Protein AF-A0A0F9VVK3-F1 (afdb_monomer_lite)

Radius of gyration: 14.32 Å; chains: 1; bounding box: 34×33×31 Å

Sequence (113 aa):
MTQNCDAIKLIAKRLRETFKGAEFYVPAEHEDFVHIAFHDHYLNEKEILEIDCKIIDKGCDAVIVCVPEGDELQGGRKIEYDFAVKNNIPIVVFKRTDEAINWLTHFIMRGDF

Foldseek 3Di:
DVVVLVVQVVLVVVVCVLCVPDDDDDVSVCVVVVVVCCVVVVDDPVRVLVVLLVCCVPPNQAEEAEAAPPGDCDDSSVSNVVSCVVVVRHYDYDHDSVVVVVVVVVCVVVVSD

Structure (mmCIF, N/CA/C/O backbone):
data_AF-A0A0F9VVK3-F1
#
_entry.id   AF-A0A0F9VVK3-F1
#
loop_
_atom_site.group_PDB
_atom_site.id
_atom_site.type_symbol
_atom_site.label_atom_id
_atom_site.label_alt_id
_atom_site.label_comp_id
_atom_site.label_asym_id
_atom_site.label_entity_id
_atom_site.label_seq_id
_atom_site.pdbx_PDB_ins_code
_atom_site.Cartn_x
_atom_site.Cartn_y
_atom_site.Cartn_z
_atom_site.occupancy
_atom_site.B_iso_or_equiv
_atom_site.auth_seq_id
_atom_site.auth_comp_id
_atom_site.auth_asym_id
_atom_site.auth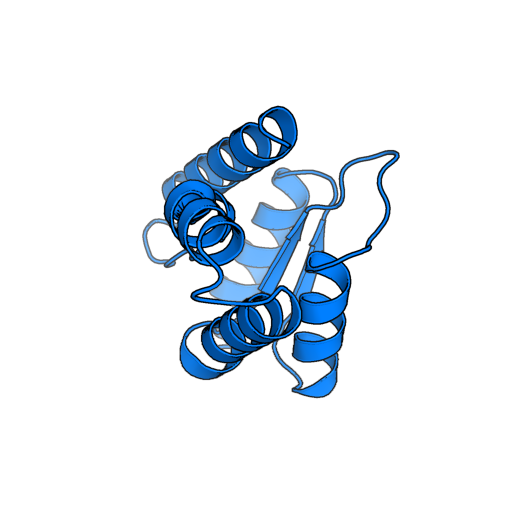_atom_id
_atom_site.pdbx_PDB_model_num
ATOM 1 N N . MET A 1 1 ? -4.529 17.459 2.377 1.00 43.72 1 MET A N 1
ATOM 2 C CA . MET A 1 1 ? -4.861 16.045 2.096 1.00 43.72 1 MET A CA 1
ATOM 3 C C . MET A 1 1 ? -4.866 15.768 0.596 1.00 43.72 1 MET A C 1
ATOM 5 O O . MET A 1 1 ? -4.091 14.923 0.177 1.00 43.72 1 MET A O 1
ATOM 9 N N . THR A 1 2 ? -5.564 16.562 -0.223 1.00 47.72 2 THR A N 1
ATOM 10 C CA . THR A 1 2 ? -5.639 16.427 -1.699 1.00 47.72 2 THR A CA 1
ATOM 11 C C . THR A 1 2 ? -4.300 16.274 -2.439 1.00 47.72 2 THR A C 1
ATOM 13 O O . THR A 1 2 ? -4.171 15.379 -3.266 1.00 47.72 2 THR A O 1
ATOM 16 N N . GLN A 1 3 ? -3.268 17.064 -2.108 1.00 56.03 3 GLN A N 1
ATOM 17 C CA . GLN A 1 3 ? -1.961 16.966 -2.790 1.00 56.03 3 GLN A CA 1
ATOM 18 C C . GLN A 1 3 ? -1.263 15.604 -2.625 1.00 56.03 3 GLN A C 1
ATOM 20 O O . GLN A 1 3 ? -0.522 15.195 -3.517 1.00 56.03 3 GLN A O 1
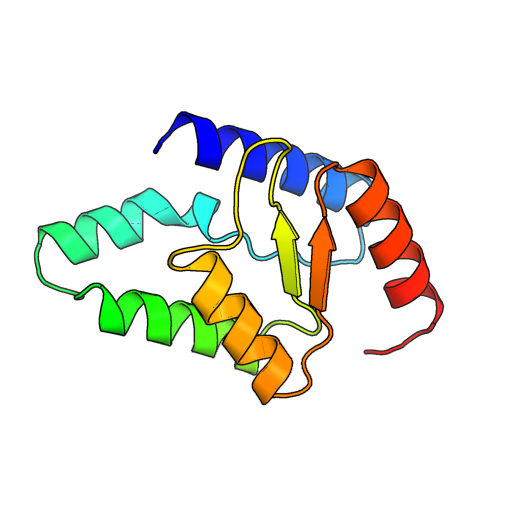ATOM 25 N N . ASN A 1 4 ? -1.486 14.896 -1.511 1.00 69.25 4 ASN A N 1
ATOM 26 C CA . ASN A 1 4 ? -0.861 13.591 -1.282 1.00 69.25 4 ASN A CA 1
ATOM 27 C C . ASN A 1 4 ? -1.588 12.492 -2.076 1.00 69.25 4 ASN A C 1
ATOM 29 O O . ASN A 1 4 ? -0.958 11.659 -2.723 1.00 69.25 4 ASN A O 1
ATOM 33 N N . CYS A 1 5 ? -2.920 12.541 -2.109 1.00 77.69 5 CYS A N 1
ATOM 34 C CA . CYS A 1 5 ? -3.745 11.564 -2.815 1.00 77.69 5 CYS A CA 1
ATOM 35 C C . CYS A 1 5 ? -3.504 11.582 -4.331 1.00 77.69 5 CYS A C 1
ATOM 37 O O . CYS A 1 5 ? -3.371 10.521 -4.939 1.00 77.69 5 CYS A O 1
ATOM 39 N N . ASP A 1 6 ? -3.364 12.763 -4.937 1.00 85.06 6 ASP A N 1
ATOM 40 C CA . ASP A 1 6 ? -3.076 12.885 -6.372 1.00 85.06 6 ASP A CA 1
ATOM 41 C C . ASP A 1 6 ? -1.689 12.338 -6.740 1.00 85.06 6 ASP A C 1
ATOM 43 O O . ASP A 1 6 ? -1.533 11.658 -7.759 1.00 85.06 6 ASP A O 1
ATOM 47 N N . ALA A 1 7 ? -0.684 12.569 -5.888 1.00 86.12 7 ALA A N 1
ATOM 48 C CA . ALA A 1 7 ? 0.652 12.013 -6.076 1.00 86.12 7 ALA A CA 1
ATOM 49 C C . ALA A 1 7 ? 0.632 10.476 -6.021 1.00 86.12 7 ALA A C 1
ATOM 51 O O . ALA A 1 7 ? 1.195 9.818 -6.897 1.00 86.12 7 ALA A O 1
ATOM 52 N N . ILE A 1 8 ? -0.071 9.892 -5.045 1.00 89.81 8 ILE A N 1
ATOM 53 C CA . ILE A 1 8 ? -0.222 8.435 -4.931 1.00 89.81 8 ILE A CA 1
ATOM 54 C C . ILE A 1 8 ? -0.984 7.850 -6.127 1.00 89.81 8 ILE A C 1
ATOM 56 O O . ILE A 1 8 ? -0.547 6.843 -6.685 1.00 89.81 8 ILE A O 1
ATOM 60 N N . LYS A 1 9 ? -2.061 8.498 -6.587 1.00 92.25 9 LYS A N 1
ATOM 61 C CA . LYS A 1 9 ? -2.804 8.079 -7.790 1.00 92.25 9 LYS A CA 1
ATOM 62 C C . LYS A 1 9 ? -1.918 8.081 -9.037 1.00 92.25 9 LYS A C 1
ATOM 64 O O . LYS A 1 9 ? -1.991 7.160 -9.851 1.00 92.25 9 LYS A O 1
ATOM 69 N N . LEU A 1 10 ? -1.038 9.074 -9.180 1.00 92.12 10 LEU A N 1
ATOM 70 C CA . LEU A 1 10 ? -0.088 9.130 -10.292 1.00 92.12 10 LEU A CA 1
ATOM 71 C C . LEU A 1 10 ? 0.937 7.988 -10.233 1.00 92.12 10 LEU A C 1
ATOM 73 O O . LEU A 1 10 ? 1.230 7.369 -11.259 1.00 92.12 10 LEU A O 1
ATOM 77 N N . ILE A 1 11 ? 1.454 7.680 -9.040 1.00 92.69 11 ILE A N 1
ATOM 78 C CA . ILE A 1 11 ? 2.345 6.533 -8.824 1.00 92.69 11 ILE A CA 1
ATOM 79 C C . ILE A 1 11 ? 1.623 5.237 -9.199 1.00 92.69 11 ILE A C 1
ATOM 81 O O . ILE A 1 11 ? 2.145 4.461 -9.999 1.00 92.69 11 ILE A O 1
ATOM 85 N N . ALA A 1 12 ? 0.407 5.033 -8.694 1.00 94.06 12 ALA A N 1
ATOM 86 C CA . ALA A 1 12 ? -0.393 3.848 -8.980 1.00 94.06 12 ALA A CA 1
ATOM 87 C C . ALA A 1 12 ? -0.673 3.677 -10.477 1.00 94.06 12 ALA A C 1
ATOM 89 O O . ALA A 1 12 ? -0.523 2.579 -11.014 1.00 94.06 12 ALA A O 1
ATOM 90 N N . LYS A 1 13 ? -1.005 4.765 -11.185 1.00 94.81 13 LYS A N 1
ATOM 91 C CA . LYS A 1 13 ? -1.165 4.746 -12.644 1.00 94.81 13 LYS A CA 1
ATOM 92 C C . LYS A 1 13 ? 0.096 4.226 -13.337 1.00 94.81 13 LYS A C 1
ATOM 94 O O . LYS A 1 13 ? 0.006 3.322 -14.164 1.00 94.81 13 LYS A O 1
ATOM 99 N N . ARG A 1 14 ? 1.270 4.746 -12.970 1.00 94.50 14 ARG A N 1
ATOM 100 C CA . ARG A 1 14 ? 2.549 4.309 -13.549 1.00 94.50 14 ARG A CA 1
ATOM 101 C C . ARG A 1 14 ? 2.854 2.840 -13.242 1.00 94.50 14 ARG A C 1
ATOM 103 O O . ARG A 1 14 ? 3.373 2.133 -14.106 1.00 94.50 14 ARG A O 1
ATOM 110 N N . LEU A 1 15 ? 2.527 2.369 -12.039 1.00 94.00 15 LEU A N 1
ATOM 111 C CA . LEU A 1 15 ? 2.688 0.961 -11.668 1.00 94.00 15 LEU A CA 1
ATOM 112 C C . LEU A 1 15 ? 1.786 0.052 -12.509 1.00 94.00 15 LEU A C 1
ATOM 114 O O . LEU A 1 15 ? 2.285 -0.911 -13.082 1.00 94.00 15 LEU A O 1
ATOM 118 N N . ARG A 1 16 ? 0.507 0.401 -12.684 1.00 95.56 16 ARG A N 1
ATOM 119 C CA . ARG A 1 16 ? -0.437 -0.346 -13.538 1.00 95.56 16 ARG A CA 1
ATOM 120 C C . ARG A 1 16 ? -0.001 -0.393 -15.006 1.00 95.56 16 ARG A C 1
ATOM 122 O O . ARG A 1 16 ? -0.133 -1.422 -15.661 1.00 95.56 16 ARG A O 1
ATOM 129 N N . GLU A 1 17 ? 0.548 0.704 -15.529 1.00 94.88 17 GLU A N 1
ATOM 130 C CA . GLU A 1 17 ? 1.098 0.748 -16.892 1.00 94.88 17 GLU A CA 1
ATOM 131 C C . GLU A 1 17 ? 2.318 -0.172 -17.060 1.00 94.88 17 GLU A C 1
ATOM 133 O O . GLU A 1 17 ? 2.498 -0.771 -18.123 1.00 94.88 17 GLU A O 1
ATOM 138 N N . THR A 1 18 ? 3.128 -0.302 -16.005 1.00 94.62 18 THR A N 1
ATOM 139 C CA . THR A 1 18 ? 4.347 -1.125 -15.982 1.00 94.62 18 THR A CA 1
ATOM 140 C C . THR A 1 18 ? 4.026 -2.609 -15.778 1.00 94.62 18 THR A C 1
ATOM 142 O O . THR A 1 18 ? 4.579 -3.462 -16.470 1.00 94.62 18 THR A O 1
ATOM 145 N N . PHE A 1 19 ? 3.100 -2.927 -14.873 1.00 93.56 19 PHE A N 1
ATOM 146 C CA . PHE A 1 19 ? 2.752 -4.286 -14.457 1.00 93.56 19 PHE A CA 1
ATOM 147 C C . PHE A 1 19 ? 1.312 -4.627 -14.849 1.00 93.56 19 PHE A C 1
ATOM 149 O O . PHE A 1 19 ? 0.425 -4.715 -14.006 1.00 93.56 19 PHE A O 1
ATOM 156 N N . LYS A 1 20 ? 1.070 -4.857 -16.145 1.00 89.94 20 LYS A N 1
ATOM 157 C CA . LYS A 1 20 ? -0.286 -5.095 -16.683 1.00 89.94 20 LYS A CA 1
ATOM 158 C C . LYS A 1 20 ? -1.008 -6.339 -16.146 1.00 89.94 20 LYS A C 1
ATOM 160 O O . LYS A 1 20 ? -2.203 -6.472 -16.378 1.00 89.94 20 LYS A O 1
ATOM 165 N N . GLY A 1 21 ? -0.288 -7.259 -15.506 1.00 87.69 21 GLY A N 1
ATOM 166 C CA . GLY A 1 21 ? -0.848 -8.469 -14.897 1.00 87.69 21 GLY A CA 1
ATOM 167 C C . GLY A 1 21 ? -1.055 -8.376 -13.385 1.00 87.69 21 GLY A C 1
ATOM 168 O O . GLY A 1 21 ? -1.494 -9.357 -12.802 1.00 87.69 21 GLY A O 1
ATOM 169 N N . ALA A 1 22 ? -0.712 -7.246 -12.759 1.00 90.62 22 ALA A N 1
ATOM 170 C CA . ALA A 1 22 ? -0.882 -7.038 -11.326 1.00 90.62 22 ALA A CA 1
ATOM 171 C C . ALA A 1 22 ? -2.088 -6.132 -11.051 1.00 90.62 22 ALA A C 1
ATOM 173 O O . ALA A 1 22 ? -2.304 -5.130 -11.741 1.00 90.62 22 ALA A O 1
ATOM 174 N N . GLU A 1 23 ? -2.849 -6.473 -10.017 1.00 93.62 23 GLU A N 1
ATOM 175 C CA . GLU A 1 23 ? -3.936 -5.644 -9.507 1.00 93.62 23 GLU A CA 1
ATOM 176 C C . GLU A 1 23 ? -3.411 -4.731 -8.395 1.00 93.62 23 GLU A C 1
ATOM 178 O O . GLU A 1 23 ? -2.598 -5.131 -7.567 1.00 93.62 23 GLU A O 1
ATOM 183 N N . PHE A 1 24 ? -3.856 -3.474 -8.390 1.00 94.06 24 PHE A N 1
ATOM 184 C CA . PHE A 1 24 ? -3.428 -2.485 -7.402 1.00 94.06 24 PHE A CA 1
ATOM 185 C C . PHE A 1 24 ? -4.650 -1.853 -6.751 1.00 94.06 24 PHE A C 1
ATOM 187 O O . PHE A 1 24 ? -5.343 -1.053 -7.393 1.00 94.06 24 PHE A O 1
ATOM 194 N N . TYR A 1 25 ? -4.868 -2.176 -5.477 1.00 94.50 25 TYR A N 1
ATOM 195 C CA . TYR A 1 25 ? -5.783 -1.448 -4.606 1.00 94.50 25 TYR A CA 1
ATOM 196 C C . TYR A 1 25 ? -5.099 -0.183 -4.070 1.00 94.50 25 TYR A C 1
ATOM 198 O O . TYR A 1 25 ? -3.963 -0.235 -3.598 1.00 94.50 25 TYR A O 1
ATOM 206 N N . VAL A 1 26 ? -5.772 0.967 -4.167 1.00 93.12 26 VAL A N 1
ATOM 207 C CA . VAL A 1 26 ? -5.211 2.270 -3.785 1.00 93.12 26 VAL A CA 1
ATOM 208 C C . VAL A 1 26 ? -6.226 3.013 -2.914 1.00 93.12 26 VAL A C 1
ATOM 210 O O . VAL A 1 26 ? -7.179 3.572 -3.459 1.00 93.12 26 VAL A O 1
ATOM 213 N N . PRO A 1 27 ? -6.026 3.101 -1.584 1.00 89.62 27 PRO A N 1
ATOM 214 C CA . PRO A 1 27 ? -6.982 3.755 -0.682 1.00 89.62 27 PRO A CA 1
ATOM 215 C C . PRO A 1 27 ? -7.358 5.185 -1.103 1.00 89.62 27 PRO A C 1
ATOM 217 O O . PRO A 1 27 ? -8.517 5.584 -1.026 1.00 89.62 27 PRO A O 1
ATOM 220 N N . ALA A 1 28 ? -6.398 5.941 -1.651 1.00 88.69 28 ALA A N 1
ATOM 221 C CA . ALA A 1 28 ? -6.612 7.309 -2.129 1.00 88.69 28 ALA A CA 1
ATOM 222 C C . ALA A 1 28 ? -7.667 7.427 -3.253 1.00 88.69 28 ALA A C 1
ATOM 224 O O . ALA A 1 28 ? -8.199 8.513 -3.482 1.00 88.69 28 ALA A O 1
ATOM 225 N N . GLU A 1 29 ? -7.979 6.346 -3.978 1.00 91.19 29 GLU A N 1
ATOM 226 C CA . GLU A 1 29 ? -9.036 6.315 -5.004 1.00 91.19 29 GLU A CA 1
ATOM 227 C C . GLU A 1 29 ? -10.450 6.226 -4.410 1.00 91.19 29 GLU A C 1
ATOM 229 O O . GLU A 1 29 ? -11.421 6.476 -5.121 1.00 91.19 29 GLU A O 1
ATOM 234 N N . HIS A 1 30 ? -10.568 5.949 -3.110 1.00 88.94 30 HIS A N 1
ATOM 235 C CA . HIS A 1 30 ? -11.833 5.768 -2.395 1.00 88.94 30 HIS A CA 1
ATOM 236 C C . HIS 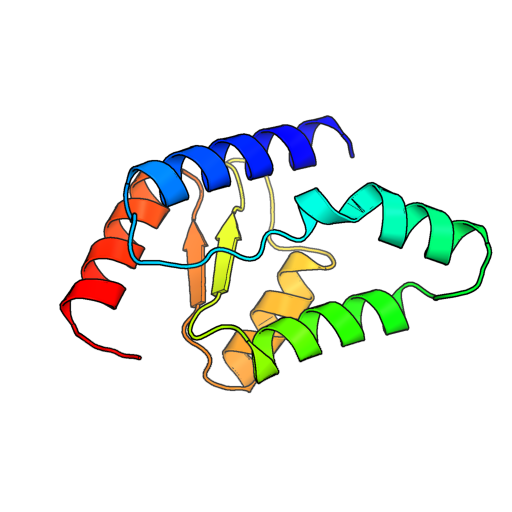A 1 30 ? -12.075 6.834 -1.307 1.00 88.94 30 HIS A C 1
ATOM 238 O O . HIS A 1 30 ? -13.018 6.712 -0.523 1.00 88.94 30 HIS A O 1
ATOM 244 N N . GLU A 1 31 ? -11.254 7.892 -1.272 1.00 84.75 31 GLU A N 1
ATOM 245 C CA . GLU A 1 31 ? -11.269 8.923 -0.221 1.00 84.75 31 GLU A CA 1
ATOM 246 C C . GLU A 1 31 ? -12.637 9.609 -0.074 1.00 84.75 31 GLU A C 1
ATOM 248 O O . GLU A 1 31 ? -13.081 9.809 1.052 1.00 84.75 31 GLU A O 1
ATOM 253 N N . ASP A 1 32 ? -13.349 9.893 -1.172 1.00 88.44 32 ASP A N 1
ATOM 254 C CA . ASP A 1 32 ? -14.656 10.569 -1.123 1.00 88.44 32 ASP A CA 1
ATOM 255 C C . ASP A 1 32 ? -15.691 9.770 -0.317 1.00 88.44 32 ASP A C 1
ATOM 257 O O . ASP A 1 32 ? -16.400 10.323 0.523 1.00 88.44 32 ASP A O 1
ATOM 261 N N . PHE A 1 33 ? -15.753 8.451 -0.532 1.00 89.31 33 PHE A N 1
ATOM 262 C CA . PHE A 1 33 ? -16.659 7.574 0.209 1.00 89.31 33 PHE A CA 1
ATOM 263 C C . PHE A 1 33 ? -16.300 7.545 1.696 1.00 89.31 33 PHE A C 1
ATOM 265 O O . PHE A 1 33 ? -17.173 7.724 2.545 1.00 89.31 33 PHE A O 1
ATOM 272 N N . VAL A 1 34 ? -15.015 7.351 2.003 1.00 88.69 34 VAL A N 1
ATOM 273 C CA . VAL A 1 34 ? -14.517 7.287 3.383 1.00 88.69 34 VAL A CA 1
ATOM 274 C C . VAL A 1 34 ? -14.780 8.606 4.108 1.00 88.69 34 VAL A C 1
ATOM 276 O O . VAL A 1 34 ? -15.242 8.603 5.247 1.00 88.69 34 VAL A O 1
ATOM 279 N N . HIS A 1 35 ? -14.552 9.735 3.435 1.00 89.12 35 HIS A N 1
ATOM 280 C CA . HIS A 1 35 ? -14.757 11.062 3.997 1.00 89.12 35 HIS A CA 1
ATOM 281 C C . HIS A 1 35 ? -16.232 11.340 4.297 1.00 89.12 35 HIS A C 1
ATOM 283 O O . HIS A 1 35 ? -16.548 11.784 5.399 1.00 89.12 35 HIS A O 1
ATOM 289 N N . ILE A 1 36 ? -17.138 11.035 3.359 1.00 93.06 36 ILE A N 1
ATOM 290 C CA . ILE A 1 36 ? -18.588 11.181 3.566 1.00 93.06 36 ILE A CA 1
ATOM 291 C C . ILE A 1 36 ? -19.055 10.271 4.708 1.00 93.06 36 ILE A C 1
ATOM 293 O O . ILE A 1 36 ? -19.745 10.727 5.616 1.00 93.06 36 ILE A O 1
ATOM 297 N N . ALA A 1 37 ? -18.639 9.001 4.711 1.00 92.50 37 ALA A N 1
ATOM 298 C CA . ALA A 1 37 ? -19.025 8.044 5.746 1.00 92.50 37 ALA A CA 1
ATOM 299 C C . ALA A 1 37 ? -18.536 8.457 7.144 1.00 92.50 37 ALA A C 1
ATOM 301 O O . ALA A 1 37 ? -19.264 8.286 8.124 1.00 92.50 37 ALA A O 1
ATOM 302 N N . PHE A 1 38 ? -17.330 9.022 7.236 1.00 92.31 38 PHE A N 1
ATOM 303 C CA . PHE A 1 38 ? -16.789 9.560 8.480 1.00 92.31 38 PHE A CA 1
ATOM 304 C C . PHE A 1 38 ? -17.543 10.808 8.950 1.00 92.31 38 PHE A C 1
ATOM 306 O O . PHE A 1 38 ? -17.942 10.895 10.113 1.00 92.31 38 PHE A O 1
ATOM 313 N N . HIS A 1 39 ? -17.752 11.766 8.042 1.00 94.25 39 HIS A N 1
ATOM 314 C CA . HIS A 1 39 ? -18.431 13.026 8.333 1.00 94.25 39 HIS A CA 1
ATOM 315 C C . HIS A 1 39 ? -19.869 12.802 8.817 1.00 94.25 39 HIS A C 1
ATOM 317 O O . HIS A 1 39 ? -20.295 13.416 9.792 1.00 94.25 39 HIS A O 1
ATOM 323 N N . ASP A 1 40 ? -20.589 11.877 8.185 1.00 95.81 40 ASP A N 1
ATOM 324 C CA . ASP A 1 40 ? -21.981 11.565 8.519 1.00 95.81 40 ASP A CA 1
ATOM 325 C C . ASP A 1 40 ? -22.107 10.549 9.671 1.00 95.81 40 ASP A C 1
ATOM 327 O O . ASP A 1 40 ? -23.199 10.061 9.963 1.00 95.81 40 ASP A O 1
ATOM 331 N N . HIS A 1 41 ? -20.996 10.236 10.350 1.00 93.56 41 HIS A N 1
ATOM 332 C CA . HIS A 1 41 ? -20.919 9.321 11.492 1.00 93.56 41 HIS A CA 1
ATOM 333 C C . HIS A 1 41 ? -21.382 7.881 11.204 1.00 93.56 41 HIS A C 1
ATOM 335 O O . HIS A 1 41 ? -21.727 7.146 12.131 1.00 93.56 41 HIS A O 1
ATOM 341 N N . TYR A 1 42 ? -21.360 7.451 9.939 1.00 95.19 42 TYR A N 1
ATOM 342 C CA . TYR A 1 42 ? -21.576 6.047 9.572 1.00 95.19 42 TYR A CA 1
ATOM 343 C C . TYR A 1 42 ? -20.377 5.167 9.923 1.00 95.19 42 TYR A C 1
ATOM 345 O O . TYR A 1 42 ? -20.553 3.979 10.180 1.00 95.19 42 TYR A O 1
ATOM 353 N N . LEU A 1 43 ? -19.173 5.744 9.915 1.00 93.75 43 LEU A N 1
ATOM 354 C CA . LEU A 1 43 ? -17.931 5.094 10.318 1.00 93.75 43 LEU A CA 1
ATOM 355 C C . LEU A 1 43 ? -17.110 6.033 11.200 1.00 93.75 43 LEU A C 1
ATOM 357 O O . LEU A 1 43 ? -17.096 7.245 10.994 1.00 93.75 43 LEU A O 1
ATOM 361 N N . ASN A 1 44 ? -16.379 5.474 12.156 1.00 93.31 44 ASN A N 1
ATOM 362 C CA . ASN A 1 44 ? -15.332 6.196 12.875 1.00 93.31 44 ASN A CA 1
ATOM 363 C C . ASN A 1 44 ? -13.931 5.856 12.334 1.00 93.31 44 ASN A C 1
ATOM 365 O O . ASN A 1 44 ? -13.746 4.899 11.585 1.00 93.31 44 ASN A O 1
ATOM 369 N N . GLU A 1 45 ? -12.923 6.637 12.734 1.00 90.50 45 GLU A N 1
ATOM 370 C CA . GLU A 1 45 ? -11.534 6.469 12.276 1.00 90.50 45 GLU A CA 1
ATOM 371 C C . GLU A 1 45 ? -10.997 5.053 12.532 1.00 90.50 45 GLU A C 1
ATOM 373 O O . GLU A 1 45 ? -10.352 4.463 11.668 1.00 90.50 45 GLU A O 1
ATOM 378 N N . LYS A 1 46 ? -11.306 4.468 13.694 1.00 92.38 46 LYS A N 1
ATOM 379 C CA . LYS 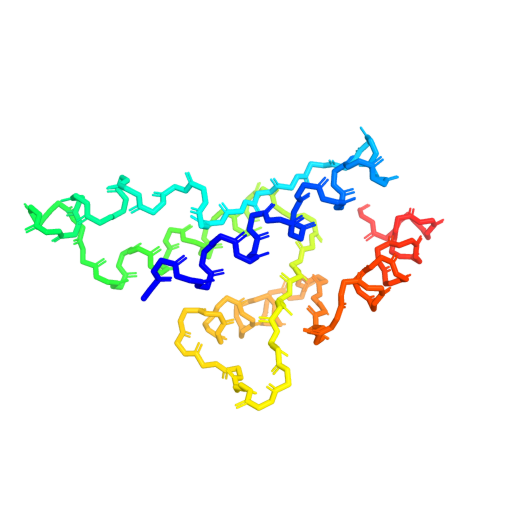A 1 46 ? -10.868 3.112 14.033 1.00 92.38 46 LYS A CA 1
ATOM 380 C C . LYS A 1 46 ? -11.484 2.076 13.089 1.00 92.38 46 LYS A C 1
ATOM 382 O O . LYS A 1 46 ? -10.780 1.172 12.654 1.00 92.38 46 LYS A O 1
ATOM 387 N N . GLU A 1 47 ? -12.768 2.199 12.766 1.00 94.06 47 GLU A N 1
ATOM 388 C CA . GLU A 1 47 ? -13.447 1.287 11.838 1.00 94.06 47 GLU A CA 1
ATOM 389 C C . GLU A 1 47 ? -12.890 1.395 10.418 1.00 94.06 47 GLU A C 1
ATOM 391 O O . GLU A 1 47 ? -12.724 0.372 9.759 1.00 94.06 47 GLU A O 1
ATOM 396 N N . ILE A 1 48 ? -12.550 2.606 9.970 1.00 91.50 48 ILE A N 1
ATOM 397 C CA . ILE A 1 48 ? -11.902 2.838 8.670 1.00 91.50 48 ILE A CA 1
ATOM 398 C C . ILE A 1 48 ? -10.562 2.097 8.614 1.00 91.50 48 ILE A C 1
ATOM 400 O O . ILE A 1 48 ? -10.347 1.273 7.729 1.00 91.50 48 ILE A O 1
ATOM 404 N N . LEU A 1 49 ? -9.709 2.300 9.619 1.00 91.00 49 LEU A N 1
ATOM 405 C CA . LEU A 1 49 ? -8.398 1.649 9.699 1.00 91.00 49 LEU A CA 1
ATOM 406 C C . LEU A 1 49 ? -8.505 0.117 9.800 1.00 91.00 49 LEU A C 1
ATOM 408 O O . LEU A 1 49 ? -7.696 -0.615 9.228 1.00 91.00 49 LEU A O 1
ATOM 412 N N . GLU A 1 50 ? -9.511 -0.393 10.517 1.00 93.12 50 GLU A N 1
ATOM 413 C CA . GLU A 1 50 ? -9.801 -1.829 10.565 1.00 93.12 50 GLU A CA 1
ATOM 414 C C . GLU A 1 50 ? -10.266 -2.384 9.211 1.00 93.12 50 GLU A C 1
ATOM 416 O O . GLU A 1 50 ? -9.956 -3.535 8.890 1.00 93.12 50 GLU A O 1
ATOM 421 N N . ILE A 1 51 ? -11.017 -1.609 8.423 1.00 93.00 51 ILE A N 1
ATOM 422 C CA . ILE A 1 51 ? -11.426 -1.989 7.065 1.00 93.00 51 ILE A CA 1
ATOM 423 C C . ILE A 1 51 ? -10.204 -2.059 6.151 1.00 93.00 51 ILE 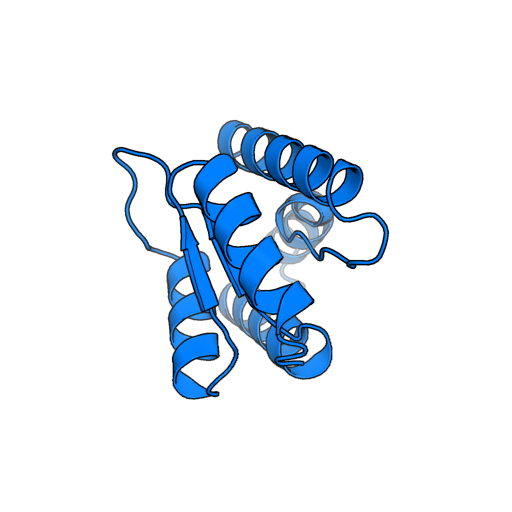A C 1
ATOM 425 O O . ILE A 1 51 ? -10.048 -3.070 5.468 1.00 93.00 51 ILE A O 1
ATOM 429 N N . ASP A 1 52 ? -9.314 -1.069 6.193 1.00 91.44 52 ASP A N 1
ATOM 430 C CA . ASP A 1 52 ? -8.080 -1.077 5.398 1.00 91.44 52 ASP A CA 1
ATOM 431 C C . ASP A 1 52 ? -7.229 -2.321 5.706 1.00 91.44 52 ASP A C 1
ATOM 433 O O . ASP A 1 52 ? -6.816 -3.048 4.800 1.00 91.44 52 ASP A O 1
ATOM 437 N N . CYS A 1 53 ? -7.082 -2.676 6.988 1.00 94.19 53 CYS A N 1
ATOM 438 C CA . CYS A 1 53 ? -6.392 -3.907 7.390 1.00 94.19 53 CYS A CA 1
ATOM 439 C C . CYS A 1 53 ? -7.095 -5.180 6.881 1.00 94.19 53 CYS A C 1
ATOM 441 O O . CYS A 1 53 ? -6.433 -6.133 6.474 1.00 94.19 53 CYS A O 1
ATOM 443 N N . LYS A 1 54 ? -8.436 -5.217 6.875 1.00 95.19 54 LYS A N 1
ATOM 444 C CA . LYS A 1 54 ? -9.208 -6.350 6.329 1.00 95.19 54 LYS A CA 1
ATOM 445 C C . LYS A 1 54 ? -9.075 -6.476 4.814 1.00 95.19 54 LYS A C 1
ATOM 447 O O . LYS A 1 54 ? -9.156 -7.593 4.310 1.00 95.19 54 LYS A O 1
ATOM 452 N N . ILE A 1 55 ? -8.921 -5.365 4.097 1.00 94.69 55 ILE A N 1
ATOM 453 C CA . ILE A 1 55 ? -8.674 -5.377 2.651 1.00 94.69 55 ILE A CA 1
ATOM 454 C C . ILE A 1 55 ? -7.305 -5.993 2.378 1.00 94.69 55 ILE A C 1
ATOM 456 O O . ILE A 1 55 ? -7.215 -6.900 1.556 1.00 94.69 55 ILE A O 1
ATOM 460 N N . ILE A 1 56 ? -6.281 -5.573 3.129 1.00 95.44 56 ILE A N 1
ATOM 461 C CA . ILE A 1 56 ? -4.936 -6.155 3.045 1.00 95.44 56 ILE A CA 1
ATOM 462 C C . ILE A 1 56 ? -4.987 -7.670 3.291 1.00 95.44 56 ILE A C 1
ATOM 464 O O . ILE A 1 56 ? -4.533 -8.438 2.454 1.00 95.44 56 ILE A O 1
ATOM 468 N N . ASP A 1 57 ? -5.592 -8.099 4.400 1.00 94.94 57 ASP A N 1
ATOM 469 C CA . ASP A 1 57 ? -5.658 -9.510 4.811 1.00 94.94 57 ASP A CA 1
ATOM 470 C C . ASP A 1 57 ? -6.365 -10.422 3.796 1.00 94.94 57 ASP A C 1
ATOM 472 O O . ASP A 1 57 ? -6.000 -11.582 3.627 1.00 94.94 57 ASP A O 1
ATOM 476 N N . LYS A 1 58 ? -7.406 -9.914 3.129 1.00 93.19 58 LYS A N 1
ATOM 477 C CA . LYS A 1 58 ? -8.280 -10.737 2.279 1.00 93.19 58 LYS A CA 1
ATOM 478 C C . LYS A 1 58 ? -8.011 -10.625 0.788 1.00 93.19 58 LYS A C 1
ATOM 480 O O . LYS A 1 58 ? -8.528 -11.453 0.042 1.00 93.19 58 LYS A O 1
ATOM 485 N N . GLY A 1 59 ? -7.325 -9.574 0.354 1.00 92.25 59 GLY A N 1
ATOM 486 C CA . GLY A 1 59 ? -7.281 -9.198 -1.056 1.00 92.25 59 GLY A CA 1
ATOM 487 C C . GLY A 1 59 ? -5.914 -8.786 -1.581 1.00 92.25 59 GLY A C 1
ATOM 488 O O . GLY A 1 59 ? -5.826 -8.502 -2.771 1.00 92.25 59 GLY A O 1
ATOM 489 N N . CYS A 1 60 ? -4.875 -8.739 -0.744 1.00 94.50 60 CYS A N 1
ATOM 490 C CA . CYS A 1 60 ? -3.550 -8.299 -1.167 1.00 94.50 60 CYS A CA 1
ATOM 491 C C . CYS A 1 60 ? -2.486 -9.362 -0.881 1.00 94.50 60 CYS A C 1
ATOM 493 O O . CYS A 1 60 ? -2.297 -9.764 0.264 1.00 94.50 60 CYS A O 1
ATOM 495 N N . ASP A 1 61 ? -1.714 -9.721 -1.906 1.00 94.75 61 ASP A N 1
ATOM 496 C CA . ASP A 1 61 ? -0.541 -10.598 -1.758 1.00 94.75 61 ASP A CA 1
ATOM 497 C C . ASP A 1 61 ? 0.675 -9.846 -1.192 1.00 94.75 61 ASP A C 1
ATOM 499 O O . ASP A 1 61 ? 1.609 -10.437 -0.653 1.00 94.75 61 ASP A O 1
ATOM 503 N N . ALA A 1 62 ? 0.680 -8.517 -1.323 1.00 94.62 62 ALA A N 1
ATOM 504 C CA . ALA A 1 62 ? 1.726 -7.644 -0.817 1.00 94.62 62 ALA A CA 1
ATOM 505 C C . ALA A 1 62 ? 1.198 -6.233 -0.540 1.00 94.62 62 ALA A C 1
ATOM 507 O O . ALA A 1 62 ? 0.206 -5.784 -1.117 1.00 94.62 62 ALA A O 1
ATOM 508 N N . VAL A 1 63 ? 1.923 -5.500 0.302 1.00 95.56 63 VAL A N 1
ATOM 509 C CA . VAL A 1 63 ? 1.685 -4.087 0.599 1.00 95.56 63 VAL A CA 1
ATOM 510 C C . VAL A 1 63 ? 2.886 -3.263 0.144 1.00 95.56 63 VAL A C 1
ATOM 512 O O . VAL A 1 63 ? 4.039 -3.599 0.407 1.00 95.56 63 VAL A O 1
ATOM 515 N N . ILE A 1 64 ? 2.634 -2.137 -0.516 1.00 94.69 64 ILE A N 1
ATOM 516 C CA . ILE A 1 64 ? 3.680 -1.173 -0.866 1.00 94.69 64 ILE A CA 1
ATOM 517 C C . ILE A 1 64 ? 3.314 0.186 -0.269 1.00 94.69 64 ILE A C 1
ATOM 519 O O . ILE A 1 64 ? 2.213 0.690 -0.479 1.00 94.69 64 ILE A O 1
ATOM 523 N N . VAL A 1 65 ? 4.231 0.788 0.487 1.00 94.75 65 VAL A N 1
ATOM 524 C CA . VAL A 1 65 ? 3.977 2.041 1.210 1.00 94.75 65 VAL A CA 1
ATOM 525 C C . VAL A 1 65 ? 4.906 3.135 0.703 1.00 94.75 65 VAL A C 1
ATOM 527 O O . VAL A 1 65 ? 6.127 3.034 0.818 1.00 94.75 65 VAL A O 1
ATOM 530 N N . CYS A 1 66 ? 4.326 4.210 0.170 1.00 92.81 66 CYS A N 1
ATOM 531 C CA . CYS A 1 66 ? 5.077 5.396 -0.229 1.00 92.81 66 CYS A CA 1
ATOM 532 C C . CYS A 1 66 ? 5.303 6.313 0.981 1.00 92.81 66 CYS A C 1
ATOM 534 O O . CYS A 1 66 ? 4.340 6.797 1.587 1.00 92.81 66 CYS A O 1
ATOM 536 N N . VAL A 1 67 ? 6.565 6.585 1.302 1.00 92.56 67 VAL A N 1
ATOM 537 C CA . VAL A 1 67 ? 6.993 7.587 2.287 1.00 92.56 67 VAL A CA 1
ATOM 538 C C . VAL A 1 67 ? 7.997 8.511 1.591 1.00 92.56 67 VAL A C 1
ATOM 540 O O . VAL A 1 67 ? 9.183 8.184 1.537 1.00 92.56 67 VAL A O 1
ATOM 543 N N . PRO A 1 68 ? 7.537 9.621 0.985 1.00 88.56 68 PRO A N 1
ATOM 544 C CA . PRO A 1 68 ? 8.399 10.551 0.261 1.00 88.56 68 PRO A CA 1
ATOM 545 C C . PRO A 1 68 ? 9.539 11.116 1.116 1.00 88.56 68 PRO A C 1
ATOM 547 O O . PRO A 1 68 ? 9.531 11.059 2.344 1.00 88.56 68 PRO A O 1
ATOM 550 N N . GLU A 1 69 ? 10.542 11.697 0.463 1.00 87.00 69 GLU A N 1
ATOM 551 C CA . GLU A 1 69 ? 11.651 12.333 1.172 1.00 87.00 69 GLU A CA 1
ATOM 552 C C . GLU A 1 69 ? 11.169 13.508 2.040 1.00 87.00 69 GLU A C 1
ATOM 554 O O . GLU A 1 69 ? 10.420 14.367 1.579 1.00 87.00 69 GLU A O 1
ATOM 559 N N . GLY A 1 70 ? 11.594 13.523 3.306 1.00 87.19 70 GLY A N 1
ATOM 560 C CA . GLY A 1 70 ? 11.126 14.488 4.306 1.00 87.19 70 GLY A CA 1
ATOM 561 C C . GLY A 1 70 ? 9.798 14.125 4.984 1.00 87.19 70 GLY A C 1
ATOM 562 O O . GLY A 1 70 ? 9.358 14.879 5.846 1.00 87.19 70 GLY A O 1
ATOM 563 N N . ASP A 1 71 ? 9.180 12.995 4.627 1.00 90.19 71 ASP A N 1
ATOM 564 C CA . ASP A 1 71 ? 8.011 12.429 5.307 1.00 90.19 71 ASP A CA 1
ATOM 565 C C . ASP A 1 71 ? 8.411 11.240 6.200 1.00 90.19 71 ASP A C 1
ATOM 567 O O . ASP A 1 71 ? 9.490 10.655 6.059 1.00 90.19 71 ASP A O 1
ATOM 571 N N . GLU A 1 72 ? 7.521 10.869 7.117 1.00 91.31 72 GLU A N 1
ATOM 572 C CA . GLU A 1 72 ? 7.702 9.758 8.047 1.00 91.31 72 GLU A CA 1
ATOM 573 C C . GLU A 1 72 ? 6.562 8.743 7.928 1.00 91.31 72 GLU A C 1
ATOM 575 O O . GLU A 1 72 ? 5.422 9.062 7.573 1.00 91.31 72 GLU A O 1
ATOM 580 N N . LEU A 1 73 ? 6.864 7.484 8.250 1.00 92.38 73 LEU A N 1
ATOM 581 C CA . LEU A 1 73 ? 5.855 6.436 8.317 1.00 92.38 73 LEU A CA 1
ATOM 582 C C . LEU A 1 73 ? 4.989 6.635 9.569 1.00 92.38 73 LEU A C 1
ATOM 584 O O . LEU A 1 73 ? 5.366 6.242 10.672 1.00 92.38 73 LEU A O 1
ATOM 588 N N . GLN A 1 74 ? 3.817 7.240 9.386 1.00 91.81 74 GLN A N 1
ATOM 589 C CA . GLN A 1 74 ? 2.903 7.623 10.464 1.00 91.81 74 GLN A CA 1
ATOM 590 C C . GLN A 1 74 ? 1.426 7.502 10.054 1.00 91.81 74 GLN A C 1
ATOM 592 O O . GLN A 1 74 ? 1.108 7.352 8.870 1.00 91.81 74 GLN A O 1
ATOM 597 N N . GLY A 1 75 ? 0.525 7.587 11.039 1.00 90.00 75 GLY A N 1
ATOM 598 C CA . GLY A 1 75 ? -0.927 7.512 10.837 1.00 90.00 75 GLY A CA 1
ATOM 599 C C . GLY A 1 75 ? -1.379 6.164 10.270 1.00 90.00 75 GLY A C 1
ATOM 600 O O . GLY A 1 75 ? -0.803 5.127 10.604 1.00 90.00 75 GLY A O 1
ATOM 601 N N . GLY A 1 76 ? -2.377 6.186 9.379 1.00 88.69 76 GLY A N 1
ATOM 602 C CA . GLY A 1 76 ? -2.923 4.978 8.745 1.00 88.69 76 GLY A CA 1
ATOM 603 C C . GLY A 1 76 ? -1.862 4.106 8.066 1.00 88.69 76 GLY A C 1
ATOM 604 O O . GLY A 1 76 ? -1.788 2.917 8.356 1.00 88.69 76 GLY A O 1
ATOM 605 N N . ARG A 1 77 ? -0.929 4.709 7.311 1.00 91.50 77 ARG A N 1
ATOM 606 C CA . ARG A 1 77 ? 0.181 3.985 6.654 1.00 91.50 77 ARG A CA 1
ATOM 607 C C . ARG A 1 77 ? 1.029 3.176 7.635 1.00 91.50 77 ARG A C 1
ATOM 609 O O . ARG A 1 77 ? 1.492 2.088 7.308 1.00 91.50 77 ARG A O 1
ATOM 616 N N . LYS A 1 78 ? 1.263 3.707 8.842 1.00 94.94 78 LYS A N 1
ATOM 617 C CA . LYS A 1 78 ? 2.009 2.983 9.879 1.00 94.94 78 LYS A CA 1
ATOM 618 C C . LYS A 1 78 ? 1.207 1.803 10.423 1.00 94.94 78 LYS A C 1
ATOM 620 O O . LYS A 1 78 ? 1.787 0.753 10.666 1.00 94.94 78 LYS A O 1
ATOM 625 N N . ILE A 1 79 ? -0.097 1.972 10.606 1.00 94.25 79 ILE A N 1
ATOM 626 C CA . ILE A 1 79 ? -0.984 0.911 11.094 1.00 94.25 79 ILE A CA 1
ATOM 627 C C . ILE A 1 79 ? -1.051 -0.233 10.081 1.00 94.25 79 ILE A C 1
ATOM 629 O O . ILE A 1 79 ? -0.867 -1.385 10.460 1.00 94.25 79 ILE A O 1
ATOM 633 N N . GLU A 1 80 ? -1.229 0.084 8.800 1.00 94.25 80 GLU A N 1
ATOM 634 C CA . GLU A 1 80 ? -1.204 -0.887 7.699 1.00 94.25 80 GLU A CA 1
ATOM 635 C C . GLU A 1 80 ? 0.150 -1.598 7.606 1.00 94.25 80 GLU A C 1
ATOM 637 O O . GLU A 1 80 ? 0.208 -2.819 7.458 1.00 94.25 80 GLU A O 1
ATOM 642 N N . TYR A 1 81 ? 1.249 -0.850 7.759 1.00 96.00 81 TYR A N 1
ATOM 643 C CA . TYR A 1 81 ? 2.590 -1.423 7.798 1.00 96.00 81 TYR A CA 1
ATOM 644 C C . TYR A 1 81 ? 2.765 -2.399 8.964 1.00 96.00 81 TYR A C 1
ATOM 646 O O . TYR A 1 81 ? 3.179 -3.541 8.765 1.00 96.00 81 TYR A O 1
ATOM 654 N N . ASP A 1 82 ? 2.426 -1.969 10.180 1.00 96.94 82 ASP A N 1
ATOM 655 C CA . ASP A 1 82 ? 2.543 -2.796 11.378 1.00 96.94 82 ASP A CA 1
ATOM 656 C C . ASP A 1 82 ? 1.641 -4.040 11.266 1.00 96.94 82 ASP A C 1
ATOM 658 O O . ASP A 1 82 ? 2.028 -5.128 11.698 1.00 96.94 82 ASP A O 1
ATOM 662 N N . PHE A 1 83 ? 0.462 -3.904 10.646 1.00 96.62 83 PHE A N 1
ATOM 663 C CA . PHE A 1 83 ? -0.446 -5.010 10.357 1.00 96.62 83 PHE A CA 1
ATOM 664 C C . PHE A 1 83 ? 0.173 -6.019 9.383 1.00 96.62 83 PHE A C 1
ATOM 666 O O . PHE A 1 83 ? 0.175 -7.215 9.679 1.00 96.62 83 PHE A O 1
ATOM 673 N N . ALA A 1 84 ? 0.731 -5.564 8.260 1.00 96.38 84 ALA A N 1
ATOM 674 C CA . ALA A 1 84 ? 1.373 -6.441 7.285 1.00 96.38 84 ALA A CA 1
ATOM 675 C C . ALA A 1 84 ? 2.555 -7.199 7.907 1.00 96.38 84 ALA A C 1
ATOM 677 O O . ALA A 1 84 ? 2.621 -8.425 7.813 1.00 96.38 84 ALA A O 1
ATOM 678 N N . VAL A 1 85 ? 3.424 -6.496 8.646 1.00 96.69 85 VAL A N 1
ATOM 679 C CA . VAL A 1 85 ? 4.552 -7.106 9.371 1.00 96.69 85 VAL A CA 1
ATOM 680 C C . VAL A 1 85 ? 4.063 -8.161 10.361 1.00 96.69 85 VAL A C 1
ATOM 682 O O . VAL A 1 85 ? 4.579 -9.277 10.382 1.00 96.69 85 VAL A O 1
ATOM 685 N N . LYS A 1 86 ? 3.050 -7.836 11.171 1.00 97.50 86 LYS A N 1
ATOM 686 C CA . LYS A 1 86 ? 2.503 -8.753 12.178 1.00 97.50 86 LYS A CA 1
ATOM 687 C C . LYS A 1 86 ? 1.922 -10.029 11.562 1.00 97.50 86 LYS A C 1
ATOM 689 O O . LYS A 1 86 ? 2.010 -11.085 12.186 1.00 97.50 86 LYS A O 1
ATOM 694 N N . ASN A 1 87 ? 1.326 -9.932 10.376 1.00 96.12 87 ASN A N 1
ATOM 695 C CA . ASN A 1 87 ? 0.681 -11.055 9.694 1.00 96.12 87 ASN A CA 1
ATOM 696 C C . ASN A 1 87 ? 1.583 -11.736 8.649 1.00 96.12 87 ASN A C 1
ATOM 698 O O . ASN A 1 87 ? 1.125 -12.636 7.956 1.00 96.12 87 ASN A O 1
ATOM 702 N N . ASN A 1 88 ? 2.868 -11.369 8.572 1.00 95.44 88 ASN A N 1
ATOM 703 C CA . ASN A 1 88 ? 3.829 -11.879 7.584 1.00 95.44 88 ASN A CA 1
ATOM 704 C C . ASN A 1 88 ? 3.401 -11.649 6.124 1.00 95.44 88 ASN A C 1
ATOM 706 O O . ASN A 1 88 ? 3.726 -12.448 5.249 1.00 95.44 88 ASN A O 1
ATOM 710 N N . ILE A 1 89 ? 2.694 -10.551 5.861 1.00 95.44 89 ILE A N 1
ATOM 711 C CA . ILE A 1 89 ? 2.346 -10.126 4.505 1.00 95.44 89 ILE A CA 1
ATOM 712 C C . ILE A 1 89 ? 3.556 -9.372 3.932 1.00 95.44 89 ILE A C 1
ATOM 714 O O . ILE A 1 89 ? 4.048 -8.445 4.589 1.00 95.44 89 ILE A O 1
ATOM 718 N N . PRO A 1 90 ? 4.065 -9.747 2.741 1.00 95.56 90 PRO A N 1
ATOM 719 C CA . PRO A 1 90 ? 5.172 -9.056 2.093 1.00 95.56 90 PRO A CA 1
ATOM 720 C C . PRO A 1 90 ? 4.938 -7.548 2.027 1.00 95.56 90 PRO A C 1
ATOM 722 O O . PRO A 1 90 ? 3.902 -7.086 1.552 1.00 95.56 90 PRO A O 1
ATOM 725 N N . ILE A 1 91 ? 5.909 -6.769 2.505 1.00 95.75 91 ILE A N 1
ATOM 726 C CA . ILE A 1 91 ? 5.793 -5.314 2.538 1.00 95.75 91 ILE A CA 1
ATOM 727 C C . ILE A 1 91 ? 7.095 -4.614 2.169 1.00 95.75 91 ILE A C 1
ATOM 729 O O . ILE A 1 91 ? 8.183 -5.024 2.580 1.00 95.75 91 ILE A O 1
ATOM 733 N N . VAL A 1 92 ? 6.976 -3.517 1.421 1.00 95.50 92 VAL A N 1
ATOM 734 C CA . VAL A 1 92 ? 8.085 -2.602 1.134 1.00 95.50 92 VAL A CA 1
ATOM 735 C C . VAL A 1 92 ? 7.684 -1.156 1.393 1.00 95.50 92 VAL A C 1
ATOM 737 O O . VAL A 1 92 ? 6.583 -0.721 1.055 1.00 95.50 92 VAL A O 1
ATOM 740 N N . VAL A 1 93 ? 8.612 -0.395 1.968 1.00 95.38 93 VAL A N 1
ATOM 741 C CA . VAL A 1 93 ? 8.519 1.062 2.069 1.00 95.38 93 VAL A CA 1
ATOM 742 C C . VAL A 1 93 ? 9.442 1.667 1.020 1.00 95.38 93 VAL A C 1
ATOM 744 O O . VAL A 1 93 ? 10.614 1.299 0.945 1.00 95.38 93 VAL A O 1
ATOM 747 N N . PHE A 1 94 ? 8.928 2.592 0.216 1.00 93.94 94 PHE A N 1
ATOM 748 C CA . PHE A 1 94 ? 9.686 3.257 -0.840 1.00 93.94 94 PHE A CA 1
ATOM 749 C C . PHE A 1 94 ? 9.521 4.772 -0.770 1.00 93.94 94 PHE A C 1
ATOM 751 O O . PHE A 1 94 ? 8.493 5.281 -0.325 1.00 93.94 94 PHE A O 1
ATOM 758 N N . LYS A 1 95 ? 10.529 5.499 -1.251 1.00 91.69 95 LYS A N 1
ATOM 759 C CA . LYS A 1 95 ? 10.499 6.966 -1.338 1.00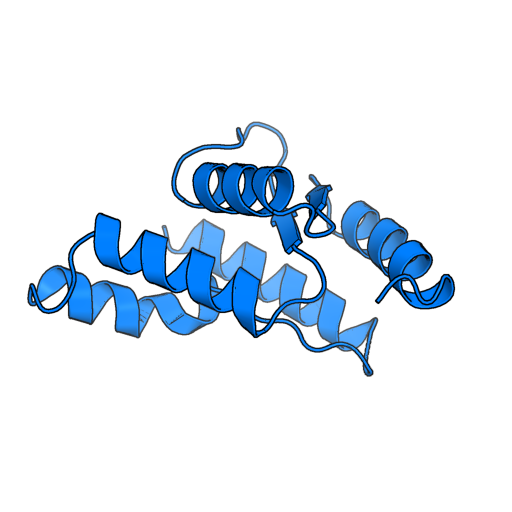 91.69 95 LYS A CA 1
ATOM 760 C C . LYS A 1 95 ? 10.208 7.445 -2.748 1.00 91.69 95 LYS A C 1
ATOM 762 O O . LYS A 1 95 ? 9.621 8.507 -2.946 1.00 91.69 95 LYS A O 1
ATOM 767 N N . ARG A 1 96 ? 10.647 6.667 -3.738 1.00 89.81 96 ARG A N 1
ATOM 768 C CA . ARG A 1 96 ? 10.517 6.989 -5.158 1.00 89.81 96 ARG A CA 1
ATOM 769 C C . ARG A 1 96 ? 9.887 5.832 -5.927 1.00 89.81 96 ARG A C 1
ATOM 771 O O . ARG A 1 96 ? 10.030 4.667 -5.567 1.00 89.81 96 ARG A O 1
ATOM 778 N N . THR A 1 97 ? 9.184 6.149 -7.012 1.00 90.94 97 THR A N 1
ATOM 779 C CA . THR A 1 97 ? 8.454 5.149 -7.811 1.00 90.94 97 THR A CA 1
ATOM 780 C C . THR A 1 97 ? 9.358 4.081 -8.432 1.00 90.94 97 THR A C 1
ATOM 782 O O . THR A 1 97 ? 8.928 2.946 -8.596 1.00 90.94 97 THR A O 1
ATOM 785 N N . ASP A 1 98 ? 10.599 4.419 -8.783 1.00 93.06 98 ASP A N 1
ATOM 786 C CA . ASP A 1 98 ? 11.589 3.472 -9.312 1.00 93.06 98 ASP A CA 1
ATOM 787 C C . ASP A 1 98 ? 11.956 2.384 -8.293 1.00 93.06 98 ASP A C 1
ATOM 789 O O . ASP A 1 98 ? 12.106 1.223 -8.665 1.00 93.06 98 ASP A O 1
ATOM 793 N N . GLU A 1 99 ? 12.027 2.728 -7.005 1.00 93.88 99 GLU A N 1
ATOM 794 C CA . GLU A 1 99 ? 12.271 1.761 -5.927 1.00 93.88 99 GLU A CA 1
ATOM 795 C C . GLU A 1 99 ? 11.120 0.749 -5.822 1.00 93.88 99 GLU A C 1
ATOM 797 O O . GLU A 1 99 ? 11.366 -0.455 -5.736 1.00 93.88 99 GLU A O 1
ATOM 802 N N . ALA A 1 100 ? 9.872 1.223 -5.920 1.00 93.88 100 ALA A N 1
ATOM 803 C CA . ALA A 1 100 ? 8.691 0.359 -5.943 1.00 93.88 100 ALA A CA 1
ATOM 804 C C . ALA A 1 100 ? 8.692 -0.580 -7.160 1.00 93.88 100 ALA A C 1
ATOM 806 O O . ALA A 1 100 ? 8.443 -1.775 -7.016 1.00 93.88 100 ALA A O 1
ATOM 807 N N . ILE A 1 101 ? 9.015 -0.061 -8.351 1.00 94.12 101 ILE A N 1
ATOM 808 C CA . ILE A 1 101 ? 9.099 -0.860 -9.585 1.00 94.12 101 ILE A CA 1
ATOM 809 C C . ILE A 1 101 ? 10.165 -1.952 -9.456 1.00 94.12 101 ILE A C 1
ATOM 811 O O . ILE A 1 101 ? 9.904 -3.106 -9.797 1.00 94.12 101 ILE A O 1
ATOM 815 N N . ASN A 1 102 ? 11.352 -1.617 -8.952 1.00 94.44 102 ASN A N 1
ATOM 816 C CA . ASN A 1 102 ? 12.425 -2.594 -8.780 1.00 94.44 102 ASN A CA 1
ATOM 817 C C . ASN A 1 102 ? 12.008 -3.712 -7.816 1.00 94.44 102 ASN A C 1
ATOM 819 O O . ASN A 1 102 ? 12.188 -4.890 -8.125 1.00 94.44 102 ASN A O 1
ATOM 823 N N . TRP A 1 103 ? 11.404 -3.358 -6.678 1.00 94.56 103 TRP A N 1
ATOM 824 C CA . TRP A 1 103 ? 10.938 -4.346 -5.708 1.00 94.56 103 TRP A CA 1
ATOM 825 C C . TRP A 1 103 ? 9.840 -5.247 -6.285 1.00 94.56 103 TRP A C 1
ATOM 827 O O . TRP A 1 103 ? 9.974 -6.467 -6.235 1.00 94.56 103 TRP A O 1
ATOM 837 N N . LEU A 1 104 ? 8.812 -4.663 -6.912 1.00 93.00 104 LEU A N 1
ATOM 838 C CA . LEU A 1 104 ? 7.714 -5.410 -7.536 1.00 93.00 104 LEU A CA 1
ATOM 839 C C . LEU A 1 104 ? 8.206 -6.335 -8.648 1.00 93.00 104 LEU A C 1
ATOM 841 O O . LEU A 1 104 ? 7.731 -7.456 -8.759 1.00 93.00 104 LEU A O 1
ATOM 845 N N . THR A 1 105 ? 9.191 -5.907 -9.437 1.00 93.19 105 THR A N 1
ATOM 846 C CA . THR A 1 105 ? 9.800 -6.761 -10.465 1.00 93.19 105 THR A CA 1
ATOM 847 C C . THR A 1 105 ? 10.397 -8.016 -9.836 1.00 93.19 105 THR A C 1
ATOM 849 O O . THR A 1 105 ? 10.134 -9.122 -10.300 1.00 93.19 105 THR A O 1
ATOM 852 N N . HIS A 1 106 ? 11.163 -7.872 -8.752 1.00 90.75 106 HIS A N 1
ATOM 853 C CA . HIS A 1 106 ? 11.743 -9.020 -8.059 1.00 90.75 106 HIS A CA 1
ATOM 854 C C . HIS A 1 106 ? 10.693 -9.893 -7.376 1.00 90.75 106 HIS A C 1
ATOM 856 O O . HIS A 1 106 ? 10.787 -11.113 -7.476 1.00 90.75 106 HIS A O 1
ATOM 862 N N . PHE A 1 107 ? 9.712 -9.278 -6.719 1.00 89.69 107 PHE A N 1
ATOM 863 C CA . PHE A 1 107 ? 8.615 -9.978 -6.059 1.00 89.69 107 PHE A CA 1
ATOM 864 C C . PHE A 1 107 ? 7.814 -10.815 -7.067 1.00 89.69 107 PHE A C 1
ATOM 866 O O . PHE A 1 107 ? 7.664 -12.023 -6.901 1.00 89.69 107 PHE A O 1
ATOM 873 N N . ILE A 1 108 ? 7.416 -10.203 -8.187 1.00 87.25 108 ILE A N 1
ATOM 874 C CA . ILE A 1 108 ? 6.621 -10.866 -9.222 1.00 87.25 108 ILE A CA 1
ATOM 875 C C . ILE A 1 108 ? 7.419 -11.974 -9.921 1.00 87.25 108 ILE A C 1
ATOM 877 O O . ILE A 1 108 ? 6.904 -13.064 -10.153 1.00 87.25 108 ILE A O 1
ATOM 881 N N . MET A 1 109 ? 8.687 -11.720 -10.265 1.00 82.50 109 MET A N 1
ATOM 882 C CA . MET A 1 109 ? 9.511 -12.694 -10.993 1.00 82.50 109 MET A CA 1
ATOM 883 C C . MET A 1 109 ? 9.894 -13.923 -10.164 1.00 82.50 109 MET A C 1
ATOM 885 O O . MET A 1 109 ? 10.215 -14.957 -10.748 1.00 82.50 109 MET A O 1
ATOM 889 N N . ARG A 1 110 ? 9.909 -13.825 -8.831 1.00 79.69 110 ARG A N 1
ATOM 890 C CA . ARG A 1 110 ? 10.219 -14.965 -7.958 1.00 79.69 110 ARG A CA 1
ATOM 891 C C . ARG A 1 110 ? 9.045 -15.920 -7.775 1.00 79.69 110 ARG A C 1
ATOM 893 O O . ARG A 1 110 ? 9.283 -17.071 -7.428 1.00 79.69 110 ARG A O 1
ATOM 900 N N . GLY A 1 111 ? 7.821 -15.478 -8.067 1.00 67.00 111 GLY A N 1
ATOM 901 C CA . GLY A 1 111 ? 6.625 -16.257 -7.765 1.00 67.00 111 GLY A CA 1
ATOM 902 C C . GLY A 1 111 ? 6.349 -16.352 -6.265 1.00 67.00 111 GLY A C 1
ATOM 903 O O . GLY A 1 111 ? 5.795 -17.351 -5.827 1.00 67.00 111 GLY A O 1
ATOM 904 N N . ASP A 1 112 ? 6.780 -15.353 -5.486 1.00 59.34 112 ASP A N 1
ATOM 905 C CA . ASP A 1 112 ? 6.596 -15.290 -4.029 1.00 59.34 112 ASP A CA 1
ATOM 906 C C . ASP A 1 112 ? 5.160 -14.821 -3.672 1.00 59.34 112 ASP A C 1
ATOM 908 O O . ASP A 1 112 ? 4.993 -13.895 -2.879 1.00 59.34 112 ASP A O 1
ATOM 912 N N . PHE A 1 113 ? 4.136 -15.424 -4.291 1.00 56.56 113 PHE A N 1
ATOM 913 C CA . PHE A 1 113 ? 2.704 -15.176 -4.054 1.00 56.56 113 PHE A CA 1
ATOM 914 C C . PHE A 1 113 ? 1.949 -16.482 -3.776 1.00 56.56 113 PHE A C 1
ATOM 916 O O . PHE A 1 113 ? 2.209 -17.485 -4.483 1.00 56.56 113 PHE A O 1
#

pLDDT: mean 90.14, std 9.38, range [43.72, 97.5]

Organism: NCBI:txid412755

Secondary structure (DSSP, 8-state):
-HHHHHHHHHHHHHHHHH-TT-----GGGGHHHHHHHHHTTSS-HHHHHHHHHHHHHHH-S-EEEE--TT--S-THHHHHHHHHHHTT--EEEESSHHHHHHHHHHHHHHT--